Protein AF-A0A971QKG2-F1 (afdb_monomer_lite)

Foldseek 3Di:
DAWWWKAFPVPRAIETEHDCPVVVCVVVLVVDPRSRIDTDPPPNVVSVPDDHPYYHYD

Secondary structure (DSSP, 8-state):
---EEEEETTT--EEEE-TTHHHHHHHTGGGSS-TTEEE--TT-HHHHHSPP-EEE--

Sequence (58 aa):
MGYDRVYDTRTGEVYRAYDGFYDMYDQNRASFDNQGLQIVEDTDYERYALPITGYIED

pLDDT: mean 93.19, std 5.94, range [57.25, 97.5]

Structure (mmCIF, N/CA/C/O backbone):
data_AF-A0A971QKG2-F1
#
_entry.id   AF-A0A971QKG2-F1
#
loop_
_atom_site.group_PDB
_atom_site.id
_atom_site.type_symbol
_atom_site.label_atom_id
_atom_site.label_alt_id
_atom_site.label_comp_id
_atom_site.label_asym_id
_atom_site.label_entity_id
_atom_site.label_seq_id
_atom_site.pdbx_PDB_ins_code
_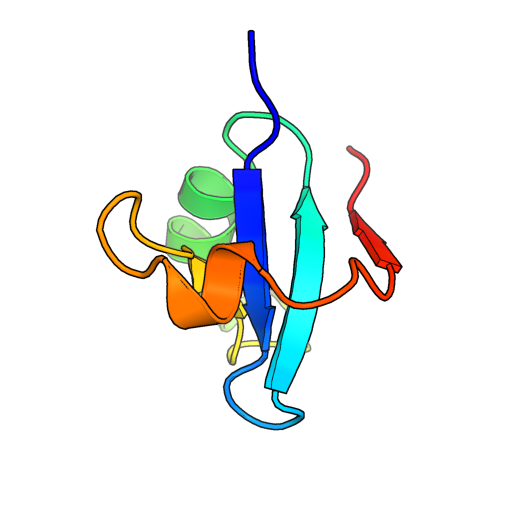atom_site.Cartn_x
_atom_site.Cartn_y
_atom_site.Cartn_z
_atom_site.occupancy
_atom_site.B_iso_or_equiv
_atom_site.auth_seq_id
_atom_site.auth_comp_id
_atom_site.auth_asym_id
_atom_site.auth_atom_id
_atom_site.pdbx_PDB_model_num
ATOM 1 N N . MET A 1 1 ? 10.319 8.462 -13.386 1.00 5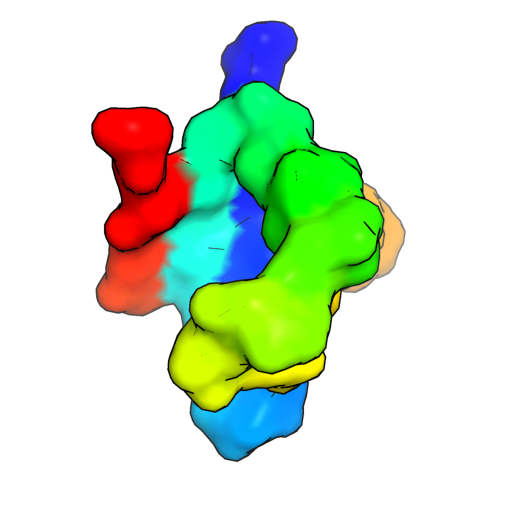7.25 1 MET A N 1
ATOM 2 C CA . MET A 1 1 ? 8.883 8.789 -13.491 1.00 57.25 1 MET A CA 1
ATOM 3 C C . MET A 1 1 ? 8.144 7.490 -13.302 1.00 57.25 1 MET A C 1
ATOM 5 O O . MET A 1 1 ? 7.760 6.831 -14.265 1.00 57.25 1 MET A O 1
ATOM 9 N N . GLY A 1 2 ? 8.195 7.037 -12.056 1.00 81.56 2 GLY A N 1
ATOM 10 C CA . GLY A 1 2 ? 7.637 5.768 -11.635 1.00 81.56 2 GLY A CA 1
ATOM 11 C C . GLY A 1 2 ? 6.272 6.001 -11.023 1.00 81.56 2 GLY A C 1
ATOM 12 O O . GLY A 1 2 ? 5.715 7.089 -11.101 1.00 81.56 2 GLY A O 1
ATOM 13 N N . TYR A 1 3 ? 5.726 4.947 -10.462 1.00 88.50 3 TYR A N 1
ATOM 14 C CA . TYR A 1 3 ? 4.606 5.009 -9.548 1.00 88.50 3 TYR A CA 1
ATOM 15 C C . TYR A 1 3 ? 5.126 4.524 -8.200 1.00 88.50 3 TYR A C 1
ATOM 17 O O . TYR A 1 3 ? 6.005 3.657 -8.178 1.00 88.50 3 TYR A O 1
ATOM 25 N N . ASP A 1 4 ? 4.563 5.022 -7.108 1.00 92.31 4 ASP A N 1
ATOM 26 C CA . ASP A 1 4 ? 4.819 4.432 -5.803 1.00 92.31 4 ASP A CA 1
ATOM 27 C C . ASP A 1 4 ? 4.094 3.093 -5.726 1.00 92.31 4 ASP A C 1
ATOM 29 O O . ASP A 1 4 ? 2.967 2.924 -6.207 1.00 92.31 4 ASP A O 1
ATOM 33 N N . ARG A 1 5 ? 4.7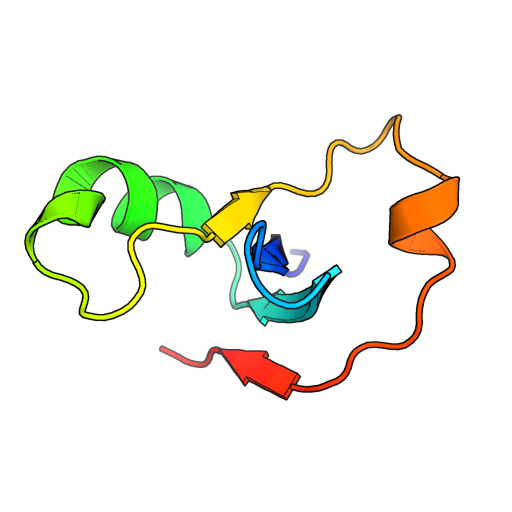33 2.109 -5.105 1.00 94.69 5 ARG A N 1
ATOM 34 C CA . ARG A 1 5 ? 4.081 0.853 -4.768 1.00 94.69 5 ARG A CA 1
ATOM 35 C C . ARG A 1 5 ? 3.930 0.807 -3.263 1.00 94.69 5 ARG A C 1
ATOM 37 O O . ARG A 1 5 ? 4.918 0.862 -2.543 1.00 94.69 5 ARG A O 1
ATOM 44 N N . VAL A 1 6 ? 2.695 0.719 -2.791 1.00 96.25 6 VAL A N 1
ATOM 45 C CA . VAL A 1 6 ? 2.380 0.668 -1.360 1.00 96.25 6 VAL A CA 1
ATOM 46 C C . VAL A 1 6 ? 1.588 -0.589 -1.055 1.00 96.25 6 VAL A C 1
ATOM 48 O O . VAL A 1 6 ? 0.950 -1.159 -1.938 1.00 96.25 6 VAL A O 1
ATOM 51 N N . TYR A 1 7 ? 1.612 -1.031 0.191 1.00 97.00 7 TYR A N 1
ATOM 52 C CA . TYR A 1 7 ? 0.797 -2.142 0.650 1.00 97.00 7 TYR A CA 1
ATOM 53 C C . TYR A 1 7 ? 0.056 -1.784 1.931 1.00 97.00 7 TYR A C 1
ATOM 55 O O . TYR A 1 7 ? 0.559 -1.027 2.761 1.00 97.00 7 TYR A O 1
ATOM 63 N N . ASP A 1 8 ? -1.131 -2.354 2.107 1.00 96.75 8 ASP A N 1
ATOM 64 C CA . ASP A 1 8 ? -1.875 -2.261 3.358 1.00 96.75 8 ASP A CA 1
ATOM 65 C C . ASP A 1 8 ? -1.383 -3.345 4.325 1.00 96.75 8 ASP A C 1
ATOM 67 O O . ASP A 1 8 ? -1.447 -4.544 4.054 1.00 96.75 8 ASP A O 1
ATOM 71 N N . THR A 1 9 ? -0.871 -2.927 5.480 1.00 96.12 9 THR A N 1
ATOM 72 C CA . THR A 1 9 ? -0.389 -3.825 6.543 1.00 96.12 9 THR A CA 1
ATOM 73 C C . THR A 1 9 ? -1.484 -4.695 7.168 1.00 96.12 9 THR A C 1
ATOM 75 O O . THR A 1 9 ? -1.171 -5.716 7.778 1.00 96.12 9 THR A O 1
ATOM 78 N N . ARG A 1 10 ? -2.757 -4.312 7.031 1.00 94.75 10 ARG A N 1
ATOM 79 C CA . ARG A 1 10 ? -3.931 -4.997 7.586 1.00 94.75 10 ARG A CA 1
ATOM 80 C C . ARG A 1 10 ? -4.456 -6.075 6.643 1.00 94.75 10 ARG A C 1
ATOM 82 O O . ARG A 1 10 ? -4.824 -7.147 7.115 1.00 94.75 10 ARG A O 1
ATOM 89 N N . THR A 1 11 ? -4.510 -5.797 5.339 1.00 94.94 11 THR A N 1
ATOM 90 C CA . THR A 1 11 ? -5.077 -6.721 4.337 1.00 94.94 11 THR A CA 1
ATOM 91 C C . THR A 1 11 ? -4.014 -7.461 3.525 1.00 94.94 11 THR A C 1
ATOM 93 O O . THR A 1 11 ? -4.302 -8.513 2.960 1.00 94.94 11 THR A O 1
ATOM 96 N N . GLY A 1 12 ? -2.781 -6.949 3.479 1.00 93.75 12 GLY A N 1
ATOM 97 C CA . GLY A 1 12 ? -1.711 -7.455 2.617 1.00 93.75 12 GLY A CA 1
ATOM 98 C C . GLY A 1 12 ? -1.867 -7.059 1.146 1.00 93.75 12 GLY A C 1
ATOM 99 O O . GLY A 1 12 ? -1.058 -7.469 0.315 1.00 93.75 12 GLY A O 1
ATOM 100 N N . GLU A 1 13 ? -2.894 -6.275 0.818 1.00 95.94 13 GLU A N 1
ATOM 101 C CA . GLU A 1 13 ? -3.153 -5.795 -0.534 1.00 95.94 13 GLU A CA 1
ATOM 102 C C . GLU A 1 13 ? -2.082 -4.812 -0.989 1.00 95.94 13 GLU A C 1
ATOM 104 O O . GLU A 1 13 ? -1.529 -4.061 -0.185 1.00 95.94 13 GLU A O 1
ATOM 109 N N . VAL A 1 14 ? -1.793 -4.821 -2.289 1.00 96.69 14 VAL A N 1
ATOM 110 C CA . VAL A 1 14 ? -0.738 -4.003 -2.884 1.00 96.69 14 VAL A CA 1
ATOM 111 C C . VAL A 1 14 ? -1.343 -3.074 -3.919 1.00 96.69 14 VAL A C 1
ATOM 113 O O . VAL A 1 14 ? -2.031 -3.508 -4.842 1.00 96.69 14 VAL A O 1
ATOM 116 N N . TYR A 1 15 ? -1.043 -1.790 -3.788 1.00 96.56 15 TYR A N 1
ATOM 117 C CA . TYR A 1 15 ? -1.581 -0.733 -4.624 1.00 96.56 15 TYR A CA 1
ATOM 118 C C . TYR A 1 15 ? -0.470 -0.067 -5.415 1.00 96.56 15 TYR A C 1
ATOM 120 O O . TYR A 1 15 ? 0.666 0.085 -4.956 1.00 96.56 15 TYR A O 1
A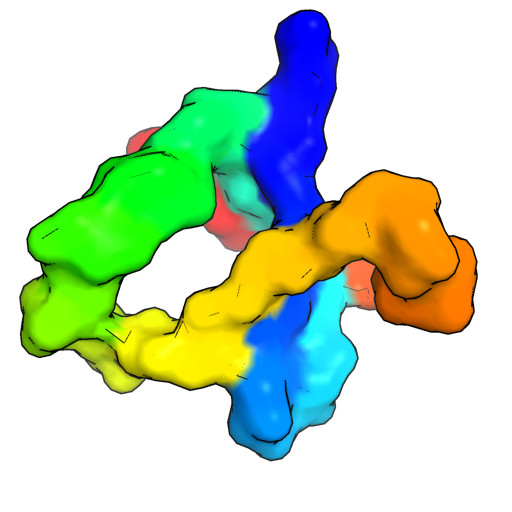TOM 128 N N . ARG A 1 16 ? -0.834 0.369 -6.615 1.00 95.94 16 ARG A N 1
ATOM 129 C CA . ARG A 1 16 ? -0.047 1.326 -7.379 1.00 95.94 16 ARG A CA 1
ATOM 130 C C . ARG A 1 16 ? -0.565 2.724 -7.071 1.00 95.94 16 ARG A C 1
ATOM 132 O O . ARG A 1 16 ? -1.729 2.999 -7.336 1.00 95.94 16 ARG A O 1
ATOM 139 N N . ALA A 1 17 ? 0.290 3.591 -6.561 1.00 95.81 17 ALA A N 1
ATOM 140 C CA . ALA A 1 17 ? -0.021 4.982 -6.280 1.00 95.81 17 ALA A CA 1
ATOM 141 C C . ALA A 1 17 ? 0.759 5.918 -7.212 1.00 95.81 17 ALA A C 1
ATOM 143 O O . ALA A 1 17 ? 1.763 5.521 -7.804 1.00 95.81 17 ALA A O 1
ATOM 144 N N . TYR A 1 18 ? 0.294 7.150 -7.391 1.00 94.75 18 TYR A N 1
ATOM 145 C CA . TYR A 1 18 ? 1.060 8.144 -8.142 1.00 94.75 18 TYR A CA 1
ATOM 146 C C . TYR A 1 18 ? 2.405 8.458 -7.453 1.00 94.75 18 TYR A C 1
ATOM 148 O O . TYR A 1 18 ? 2.581 8.215 -6.262 1.00 94.75 18 TYR A O 1
ATOM 156 N N . ASP A 1 19 ? 3.374 8.943 -8.231 1.00 93.25 19 ASP A N 1
ATOM 157 C CA . ASP A 1 19 ? 4.735 9.264 -7.766 1.00 93.25 19 ASP A CA 1
ATOM 158 C C . ASP A 1 19 ? 4.690 10.314 -6.640 1.00 93.25 19 ASP A C 1
ATOM 160 O O . ASP A 1 19 ? 4.125 11.393 -6.832 1.00 93.25 19 ASP A O 1
ATOM 164 N N . GLY A 1 20 ? 5.270 10.011 -5.476 1.00 93.06 20 GLY A N 1
ATOM 165 C CA . GLY A 1 20 ? 5.267 10.907 -4.313 1.00 93.06 20 GLY A CA 1
ATOM 166 C C . GLY A 1 20 ? 3.994 10.858 -3.459 1.00 93.06 20 GLY A C 1
ATOM 167 O O . GLY A 1 20 ? 3.871 11.629 -2.501 1.00 93.06 20 GLY A O 1
ATOM 168 N N . PHE A 1 21 ? 3.056 9.951 -3.756 1.00 94.50 21 PHE A N 1
ATOM 169 C CA . PHE A 1 21 ? 1.900 9.698 -2.896 1.00 94.50 21 PHE A CA 1
ATOM 170 C C . PHE A 1 21 ? 2.338 9.332 -1.479 1.00 94.50 21 PHE A C 1
ATOM 172 O O . PHE A 1 21 ? 1.783 9.865 -0.517 1.00 94.50 21 PHE A O 1
ATOM 179 N N . TYR A 1 22 ? 3.314 8.426 -1.331 1.00 95.31 22 TYR A N 1
ATOM 180 C CA . TYR A 1 22 ? 3.652 7.902 -0.009 1.00 95.31 22 TYR A CA 1
ATOM 181 C C . TYR A 1 22 ? 4.231 8.984 0.906 1.00 95.31 22 TYR A C 1
ATOM 183 O O . TYR A 1 22 ? 3.869 9.039 2.079 1.00 95.31 22 TYR A O 1
ATOM 191 N N . ASP A 1 23 ? 5.042 9.894 0.367 1.00 95.38 23 ASP A N 1
ATOM 192 C CA . ASP A 1 23 ? 5.598 11.021 1.121 1.00 95.38 23 ASP A CA 1
ATOM 193 C C . ASP A 1 23 ? 4.500 11.967 1.627 1.00 95.38 23 ASP A C 1
ATOM 195 O O . ASP A 1 23 ? 4.543 12.425 2.774 1.00 95.38 23 ASP A O 1
ATOM 199 N N . MET A 1 24 ? 3.502 12.262 0.785 1.00 95.69 24 MET A N 1
ATOM 200 C CA . MET A 1 24 ? 2.338 13.072 1.159 1.00 95.69 24 MET A CA 1
ATOM 201 C C . MET A 1 24 ? 1.486 12.356 2.210 1.00 95.69 24 MET A C 1
ATOM 203 O O . MET A 1 24 ? 1.106 12.957 3.222 1.00 95.69 24 MET A O 1
ATOM 207 N N . TYR A 1 25 ? 1.217 11.071 1.983 1.00 96.31 25 TYR A N 1
ATOM 208 C CA . TYR A 1 25 ? 0.440 10.227 2.875 1.00 96.31 25 TYR A CA 1
ATOM 209 C C . TYR A 1 25 ? 1.109 10.100 4.246 1.00 96.31 25 TYR A C 1
ATOM 211 O O . TYR A 1 25 ? 0.430 10.254 5.254 1.00 96.31 25 TYR A O 1
ATOM 219 N N . ASP A 1 26 ? 2.420 9.866 4.319 1.00 96.88 26 ASP A N 1
ATOM 220 C CA . ASP A 1 26 ? 3.138 9.672 5.581 1.00 96.88 26 ASP A CA 1
ATOM 221 C C . ASP A 1 26 ? 3.099 10.931 6.455 1.00 96.88 26 ASP A C 1
ATOM 223 O O . ASP A 1 26 ? 2.766 10.865 7.640 1.00 96.88 26 ASP A O 1
ATOM 227 N N . GLN A 1 27 ? 3.308 12.101 5.843 1.00 97.50 27 GLN A N 1
ATOM 228 C CA . GLN A 1 27 ? 3.212 13.398 6.520 1.00 97.50 27 GLN A CA 1
ATOM 229 C C . GLN A 1 27 ? 1.805 13.690 7.058 1.00 97.50 27 GLN A C 1
ATOM 231 O O . GLN A 1 27 ? 1.657 14.355 8.083 1.00 97.50 27 GLN A O 1
ATOM 236 N N . ASN A 1 28 ? 0.770 13.191 6.381 1.00 96.50 28 ASN A N 1
ATOM 237 C CA . ASN A 1 28 ? -0.632 13.453 6.704 1.00 96.50 28 ASN A CA 1
ATOM 238 C C . ASN A 1 28 ? -1.365 12.206 7.206 1.00 96.50 28 ASN A C 1
ATOM 240 O O . ASN A 1 28 ? -2.594 12.188 7.215 1.00 96.50 28 ASN A O 1
ATOM 244 N N . ARG A 1 29 ? -0.639 11.169 7.645 1.00 95.75 29 ARG A N 1
ATOM 245 C CA . ARG A 1 29 ? -1.180 9.818 7.868 1.00 95.75 29 ARG A CA 1
ATOM 246 C C . ARG A 1 29 ? -2.416 9.805 8.760 1.00 95.75 29 ARG A C 1
ATOM 248 O O . ARG A 1 29 ? -3.352 9.056 8.510 1.00 95.75 29 ARG A O 1
ATOM 255 N N . ALA A 1 30 ? -2.449 10.666 9.775 1.00 96.56 30 ALA A N 1
ATOM 256 C CA . ALA A 1 30 ? -3.568 10.780 10.709 1.00 96.56 30 ALA A CA 1
ATOM 257 C C . ALA A 1 30 ? -4.885 11.271 10.069 1.00 96.56 30 ALA A C 1
ATOM 259 O O . ALA A 1 30 ? -5.950 11.019 10.628 1.00 96.56 30 ALA A O 1
ATOM 260 N N . SER A 1 31 ? -4.817 11.951 8.924 1.00 95.44 31 SER A N 1
ATOM 261 C CA . SER A 1 31 ? -5.966 12.500 8.193 1.00 95.44 31 SER A CA 1
ATOM 262 C C . SER A 1 31 ? -6.619 11.496 7.237 1.00 95.44 31 SER A C 1
ATOM 264 O O . SER A 1 31 ? -7.669 11.798 6.677 1.00 95.44 31 SER A O 1
ATOM 266 N N . PHE A 1 32 ? -6.013 10.322 7.036 1.00 93.44 32 PHE A N 1
ATOM 267 C CA . PHE A 1 32 ? -6.540 9.264 6.176 1.00 93.44 32 PHE A CA 1
ATOM 268 C C . PHE A 1 32 ? -7.236 8.177 7.000 1.00 93.44 32 PHE A C 1
ATOM 270 O O . PHE A 1 32 ? -6.760 7.789 8.069 1.00 93.44 32 PHE A O 1
ATOM 277 N N . ASP A 1 33 ? -8.325 7.622 6.459 1.00 93.50 33 ASP A N 1
ATOM 278 C CA . ASP A 1 33 ? -9.040 6.493 7.073 1.00 93.50 33 ASP A CA 1
ATOM 279 C C . ASP A 1 33 ? -8.141 5.251 7.191 1.00 93.50 33 ASP A C 1
ATOM 281 O O . ASP A 1 33 ? -8.150 4.525 8.195 1.00 93.50 33 ASP A O 1
ATOM 285 N N . ASN A 1 34 ? -7.320 5.012 6.164 1.00 93.50 34 ASN A N 1
ATOM 286 C CA . ASN A 1 34 ? -6.357 3.926 6.159 1.00 93.50 34 ASN A CA 1
ATOM 287 C C . ASN A 1 34 ? -4.964 4.409 6.563 1.00 93.50 34 ASN A C 1
ATOM 289 O O . ASN A 1 34 ? -4.177 4.827 5.728 1.00 93.50 34 ASN A O 1
ATOM 293 N N . GLN A 1 35 ? -4.649 4.271 7.846 1.00 96.62 35 GLN A N 1
ATOM 294 C CA . GLN A 1 35 ? -3.333 4.588 8.415 1.00 96.62 35 GLN A CA 1
ATOM 295 C C . GLN A 1 35 ? -2.323 3.430 8.278 1.00 96.62 35 GLN A C 1
ATOM 297 O O . GLN A 1 35 ? -1.210 3.502 8.801 1.00 96.62 35 GLN A O 1
ATOM 302 N N . GLY A 1 36 ? -2.731 2.327 7.639 1.00 96.88 36 GLY A N 1
ATOM 303 C CA . GLY A 1 36 ? -1.976 1.083 7.531 1.00 96.88 36 GLY A CA 1
ATOM 304 C C . GLY A 1 36 ? -1.134 0.945 6.266 1.00 96.88 36 GLY A C 1
ATOM 305 O O . GLY A 1 36 ? -0.529 -0.113 6.099 1.00 96.88 36 GLY A O 1
ATOM 306 N N . LEU A 1 37 ? -1.083 1.955 5.392 1.00 97.00 37 LEU A N 1
ATOM 307 C CA . LEU A 1 37 ? -0.265 1.890 4.182 1.00 97.00 37 LEU A CA 1
ATOM 308 C C . LEU A 1 37 ? 1.224 2.042 4.507 1.00 97.00 37 LEU A C 1
ATOM 310 O O . LEU A 1 37 ? 1.613 2.860 5.345 1.00 97.00 37 LEU A O 1
ATOM 314 N N . GLN A 1 38 ? 2.043 1.247 3.829 1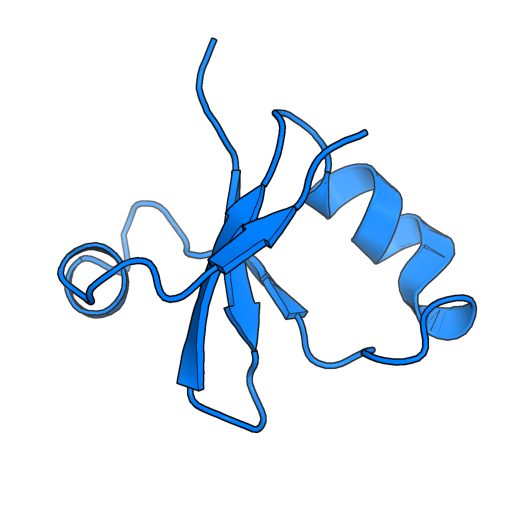.00 97.00 38 GLN A N 1
ATOM 315 C CA . GLN A 1 38 ? 3.503 1.271 3.880 1.00 97.00 38 GLN A CA 1
ATOM 316 C C . GLN A 1 38 ? 4.060 1.197 2.464 1.00 97.00 38 GLN A C 1
ATOM 318 O O . GLN A 1 38 ? 3.462 0.553 1.600 1.00 97.00 38 GLN A O 1
ATOM 323 N N . ILE A 1 39 ? 5.209 1.822 2.230 1.00 95.88 39 ILE A N 1
ATOM 324 C CA . ILE A 1 39 ? 5.892 1.699 0.947 1.00 95.88 39 ILE A CA 1
ATOM 325 C C . ILE A 1 39 ? 6.438 0.280 0.776 1.00 95.88 39 ILE A C 1
ATOM 327 O O . ILE A 1 39 ? 6.869 -0.368 1.733 1.00 95.88 39 ILE A O 1
ATOM 331 N N . VAL A 1 40 ? 6.366 -0.237 -0.445 1.00 94.69 40 VAL A N 1
ATOM 332 C CA . VAL A 1 40 ? 7.076 -1.452 -0.829 1.00 94.69 40 VAL A CA 1
ATOM 333 C C . VAL A 1 40 ? 8.504 -1.036 -1.149 1.00 94.69 40 VAL A C 1
ATOM 335 O O . VAL A 1 40 ? 8.761 -0.450 -2.197 1.00 94.69 40 VAL A O 1
ATOM 338 N N . GLU A 1 41 ? 9.416 -1.333 -0.228 1.00 91.25 41 GLU A N 1
ATOM 339 C CA . GLU A 1 41 ? 10.849 -1.124 -0.422 1.00 91.25 41 GLU A CA 1
ATOM 340 C C . GLU A 1 41 ? 11.328 -1.832 -1.699 1.00 91.25 41 GLU A C 1
ATOM 342 O O . GLU A 1 41 ? 10.922 -2.961 -1.982 1.00 91.25 41 GLU A O 1
ATOM 347 N N . ASP A 1 42 ? 12.265 -1.228 -2.431 1.00 86.69 42 ASP A N 1
ATOM 348 C CA . ASP A 1 42 ? 12.824 -1.819 -3.661 1.00 86.69 42 ASP A CA 1
ATOM 349 C C . ASP A 1 42 ? 13.519 -3.172 -3.428 1.00 86.69 42 ASP A C 1
ATOM 351 O O . ASP A 1 42 ? 13.740 -3.946 -4.360 1.00 86.69 42 ASP A O 1
ATOM 355 N N . THR A 1 43 ? 13.873 -3.469 -2.176 1.00 91.50 43 THR A N 1
ATOM 356 C CA . THR A 1 43 ? 14.488 -4.739 -1.771 1.00 91.50 43 THR A CA 1
ATOM 357 C C . THR A 1 43 ? 13.473 -5.818 -1.381 1.00 91.50 43 THR A C 1
ATOM 359 O O . THR A 1 43 ? 13.853 -6.982 -1.246 1.00 91.50 43 THR A O 1
ATOM 362 N N . ASP A 1 44 ? 12.188 -5.476 -1.242 1.00 91.12 44 ASP A N 1
ATOM 363 C CA . ASP A 1 44 ? 11.109 -6.413 -0.911 1.00 91.12 44 ASP A CA 1
ATOM 364 C C . ASP A 1 44 ? 10.537 -7.051 -2.192 1.00 91.12 44 ASP A C 1
ATOM 366 O O . ASP A 1 44 ? 9.418 -6.783 -2.644 1.00 91.12 44 ASP A O 1
ATOM 370 N N . TYR A 1 45 ? 11.357 -7.906 -2.812 1.00 89.25 45 TYR A N 1
ATOM 371 C CA . TYR A 1 45 ? 11.027 -8.597 -4.063 1.00 89.25 45 TYR A CA 1
ATOM 372 C C . TYR A 1 45 ? 9.764 -9.461 -3.958 1.00 89.25 45 TYR A C 1
ATOM 374 O O . TYR A 1 45 ? 9.048 -9.624 -4.948 1.00 89.25 45 TYR A O 1
ATOM 382 N N . GLU A 1 46 ? 9.474 -10.001 -2.772 1.00 91.81 46 GLU A N 1
ATOM 383 C CA . GLU A 1 46 ? 8.285 -10.820 -2.533 1.00 91.81 46 GLU A CA 1
ATOM 384 C C . GLU A 1 46 ? 7.014 -9.978 -2.673 1.00 91.81 46 GLU A C 1
ATOM 386 O O . GLU A 1 46 ? 6.101 -10.357 -3.411 1.00 91.81 46 GLU A O 1
ATOM 391 N N . ARG A 1 47 ? 6.971 -8.786 -2.062 1.00 87.44 47 ARG A N 1
ATOM 392 C CA . ARG A 1 47 ? 5.841 -7.856 -2.229 1.00 87.44 47 ARG A CA 1
ATOM 393 C C . ARG A 1 47 ? 5.764 -7.243 -3.617 1.00 87.44 47 ARG A C 1
ATOM 395 O O . ARG A 1 47 ? 4.662 -6.976 -4.111 1.00 87.44 47 ARG A O 1
ATOM 402 N N . TYR A 1 48 ? 6.903 -7.031 -4.267 1.00 88.00 48 TYR A N 1
ATOM 403 C CA . TYR A 1 48 ? 6.930 -6.567 -5.651 1.00 88.00 48 TYR A CA 1
ATOM 404 C C . TYR A 1 48 ? 6.333 -7.591 -6.625 1.00 88.00 48 TYR A C 1
ATOM 406 O O . TYR A 1 48 ? 5.704 -7.202 -7.613 1.00 88.00 48 TYR A O 1
ATOM 414 N N . ALA A 1 49 ? 6.479 -8.885 -6.332 1.00 90.44 49 ALA A N 1
ATOM 415 C CA . ALA A 1 49 ? 5.919 -9.971 -7.131 1.00 90.44 49 ALA A CA 1
ATOM 416 C C . ALA A 1 49 ? 4.400 -10.159 -6.949 1.00 90.44 49 ALA A C 1
ATOM 418 O O . ALA A 1 49 ? 3.767 -10.802 -7.788 1.00 90.44 49 ALA A O 1
ATOM 419 N N . LEU A 1 50 ? 3.799 -9.605 -5.888 1.00 94.25 50 LEU A N 1
ATOM 420 C CA . LEU A 1 50 ? 2.350 -9.678 -5.676 1.00 94.25 50 LEU A CA 1
ATOM 421 C C . LEU A 1 50 ? 1.578 -8.964 -6.805 1.00 94.25 50 LEU A C 1
ATOM 423 O O . LEU A 1 50 ? 2.103 -8.054 -7.451 1.00 94.25 50 LEU A O 1
ATOM 427 N N . PRO A 1 51 ? 0.326 -9.343 -7.090 1.00 95.69 51 PRO A N 1
ATOM 428 C CA . PRO A 1 51 ? -0.500 -8.582 -8.017 1.00 95.69 51 PRO A CA 1
ATOM 429 C C . PRO A 1 51 ? -0.875 -7.222 -7.416 1.00 95.69 51 PRO A C 1
ATOM 431 O O . PRO A 1 51 ? -1.090 -7.099 -6.212 1.00 95.69 51 PRO A O 1
ATOM 434 N N . ILE A 1 52 ? -0.991 -6.206 -8.272 1.00 95.38 52 ILE A N 1
ATOM 435 C CA . ILE A 1 52 ? -1.613 -4.934 -7.895 1.00 95.38 52 ILE A CA 1
ATOM 436 C C . ILE A 1 52 ? -3.122 -5.169 -7.808 1.00 95.38 52 ILE A C 1
ATOM 438 O O . ILE A 1 52 ? -3.733 -5.611 -8.782 1.00 95.38 52 ILE A O 1
ATOM 442 N N . THR A 1 53 ? -3.714 -4.884 -6.654 1.00 96.69 53 THR A N 1
ATOM 443 C CA . THR A 1 53 ? -5.145 -5.083 -6.386 1.00 96.69 53 THR A CA 1
ATOM 444 C C . THR A 1 53 ? -5.954 -3.794 -6.507 1.00 96.69 53 THR A C 1
ATOM 446 O O . THR A 1 53 ? -7.177 -3.851 -6.608 1.00 96.69 53 THR A O 1
ATOM 449 N N . GLY A 1 54 ? -5.291 -2.635 -6.567 1.00 95.38 54 GLY A N 1
ATOM 450 C CA . GLY A 1 54 ? -5.944 -1.346 -6.773 1.00 95.38 54 GLY A CA 1
ATOM 451 C C . GLY A 1 54 ? -4.983 -0.217 -7.144 1.00 95.38 54 GLY A C 1
ATOM 452 O O . GLY A 1 54 ? -3.759 -0.381 -7.136 1.00 95.38 54 GLY A O 1
ATOM 453 N N . TYR A 1 55 ? -5.562 0.938 -7.467 1.00 95.44 55 TYR A N 1
ATOM 454 C CA . TYR A 1 55 ?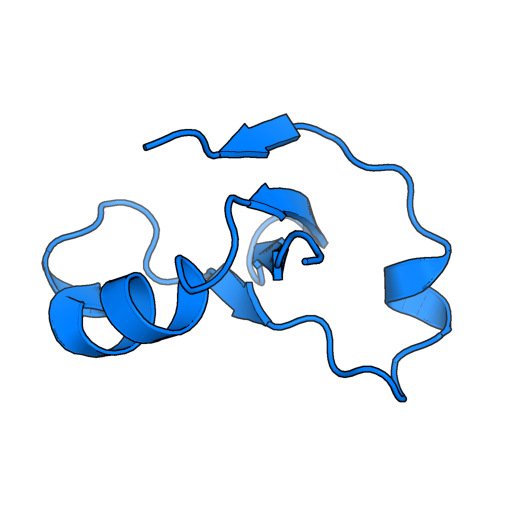 -4.844 2.136 -7.895 1.00 95.44 55 TYR A CA 1
ATOM 455 C C . TYR A 1 55 ? -5.230 3.322 -7.010 1.00 95.44 55 TYR A C 1
ATOM 457 O O . TYR A 1 55 ? -6.403 3.482 -6.679 1.00 95.44 55 TYR A O 1
ATOM 465 N N . ILE A 1 56 ? -4.241 4.130 -6.633 1.00 93.75 56 ILE A N 1
ATOM 466 C CA . ILE A 1 56 ? -4.413 5.391 -5.910 1.00 93.75 56 ILE A CA 1
ATOM 467 C C . ILE A 1 56 ? -3.981 6.513 -6.857 1.00 93.75 56 ILE A C 1
ATOM 469 O O . ILE A 1 56 ? -2.813 6.596 -7.242 1.00 93.75 56 ILE A O 1
ATOM 473 N N . GLU A 1 57 ? -4.942 7.333 -7.262 1.00 90.38 57 GLU A N 1
ATOM 474 C CA . GLU A 1 57 ? -4.764 8.460 -8.185 1.00 90.38 57 GLU A CA 1
ATOM 475 C C . GLU A 1 57 ? -4.839 9.793 -7.407 1.00 90.38 57 GLU A C 1
ATOM 477 O O . GLU A 1 57 ? -5.323 9.796 -6.273 1.00 90.38 57 GLU A O 1
ATOM 482 N N . ASP A 1 58 ? -4.295 10.876 -7.981 1.00 80.56 58 ASP A N 1
ATOM 483 C CA . ASP A 1 58 ? -4.259 12.235 -7.388 1.00 80.56 58 ASP A CA 1
ATOM 484 C C . ASP A 1 58 ? -5.646 12.904 -7.334 1.00 80.56 58 ASP A C 1
ATOM 486 O O . ASP A 1 58 ? -6.442 12.705 -8.287 1.00 80.56 58 ASP A O 1
#

Radius of gyration: 10.72 Å; chains: 1; bounding box: 24×24×24 Å